Protein AF-E6QE14-F1 (afdb_monomer_lite)

Radius of gyration: 17.01 Å; chains: 1; bounding box: 42×33×49 Å

InterPro domains:
  IPR000836 Phosphoribosyltransferase domain [cd06223] (51-103)
  IPR029057 Phosphoribosyltransferase-like [G3DSA:3.40.50.2020] (5-123)
  IPR029057 Phosphoribosyltransferase-like [SSF53271] (52-102)

Secondary structure (DSSP, 8-state):
-HHHHHHHHHHHH-S---S-TT--SEEE-SPPPP-SSS----TT--HHHHHHEEE-HHHHGGGTTTT-EEEEEEEEESSSHHHHHHHHHHHHTT-SEEEEEEEEE-SS---EEEEEE-S-TTSPPPTTSEEEEEEPPPS---HHHHHHHHHT--

Foldseek 3Di:
DVVVVVVVVPVVVDPDPLDDPPQDQKDFQDDQDDPPDPPDDDPLDLQSVQQGMAGAVSCLPPLSQAQAEAEAEAAEAEAQSVVQNSQQLSVQSHHPHYHYHYVYYDDDHYWDKDKHQQDNRRDRGDSVRMDIDIDDDPDDDPPVVVVVVVVPPD

pLDDT: mean 87.39, std 10.21, range [48.16, 97.94]

Sequence (154 aa):
MFSDFVHRLRTTVSLVRYAKRGEPLFYRHSPSPKRSAGGGGDREDPTDQITTINLNPFYADKGRLVGKHVVIVDDCTTYGVSFGVASAFLKAAGAAKVTCIALGKFGNKVGYYEIAINSNPSAPVAATGFEASRVGFSGATNGTSQHQLLSLIP

Organism: NCBI:txid410659

Structure (mmCIF, N/CA/C/O backbone):
data_AF-E6QE14-F1
#
_entry.id   AF-E6QE14-F1
#
loop_
_atom_site.group_PDB
_atom_site.id
_atom_site.type_symbol
_atom_site.label_atom_id
_atom_site.label_alt_id
_atom_site.label_comp_id
_atom_site.label_asym_id
_atom_site.label_entity_id
_atom_site.label_seq_id
_atom_site.pdbx_PDB_ins_code
_atom_site.Cartn_x
_atom_site.Cartn_y
_atom_site.Cartn_z
_atom_site.occupancy
_atom_site.B_iso_or_equiv
_atom_site.auth_seq_id
_atom_site.auth_comp_id
_atom_site.auth_asym_id
_atom_site.auth_atom_id
_atom_site.pdbx_PDB_model_num
ATOM 1 N N . MET A 1 1 ? -9.658 18.268 -6.423 1.00 75.94 1 MET A N 1
ATOM 2 C CA . MET A 1 1 ? -8.394 17.489 -6.391 1.00 75.94 1 MET A CA 1
ATOM 3 C C . MET A 1 1 ? -8.729 15.996 -6.273 1.00 75.94 1 MET A C 1
ATOM 5 O O . MET A 1 1 ? -9.836 15.692 -5.842 1.00 75.94 1 MET A O 1
ATOM 9 N N . PHE A 1 2 ? -7.846 15.056 -6.643 1.00 83.12 2 PHE A N 1
ATOM 10 C CA . PHE A 1 2 ? -8.110 13.602 -6.527 1.00 83.12 2 PHE A CA 1
ATOM 11 C C . PHE A 1 2 ? -8.511 13.175 -5.099 1.00 83.12 2 PHE A C 1
ATOM 13 O O . PHE A 1 2 ? -9.435 12.389 -4.902 1.00 83.12 2 PHE A O 1
ATOM 20 N N . SER A 1 3 ? -7.906 13.797 -4.088 1.00 81.25 3 SER A N 1
ATOM 21 C CA . SER A 1 3 ? -8.266 13.630 -2.676 1.00 81.25 3 SER A CA 1
ATOM 22 C C . SER A 1 3 ? -9.732 13.965 -2.366 1.00 81.25 3 SER A C 1
ATOM 24 O O . SER A 1 3 ? -10.358 13.271 -1.565 1.00 81.25 3 SER A O 1
ATOM 26 N N . ASP A 1 4 ? -10.312 14.978 -3.016 1.00 85.81 4 ASP A N 1
ATOM 27 C CA . ASP A 1 4 ? -11.726 15.331 -2.844 1.00 85.81 4 ASP A CA 1
ATOM 28 C C . ASP A 1 4 ? -12.643 14.296 -3.493 1.00 85.81 4 ASP A C 1
ATOM 30 O O . ASP A 1 4 ? -13.695 13.983 -2.937 1.00 85.81 4 ASP A O 1
ATOM 34 N N . PHE A 1 5 ? -12.245 13.738 -4.643 1.00 88.12 5 PHE A N 1
ATOM 35 C CA . PHE A 1 5 ? -12.971 12.642 -5.285 1.00 88.12 5 PHE A CA 1
ATOM 36 C C . PHE A 1 5 ? -13.032 11.422 -4.362 1.00 88.12 5 PHE A C 1
ATOM 38 O O . PHE A 1 5 ? -14.124 10.939 -4.069 1.00 88.12 5 PHE A O 1
ATOM 45 N N . VAL A 1 6 ? -11.891 10.981 -3.822 1.00 88.12 6 VAL A N 1
ATOM 46 C CA . VAL A 1 6 ? -11.840 9.841 -2.890 1.00 88.12 6 VAL A CA 1
ATOM 47 C C . VAL A 1 6 ? -12.633 10.139 -1.612 1.00 88.12 6 VAL A C 1
ATOM 49 O O . VAL A 1 6 ? -13.346 9.274 -1.100 1.00 88.12 6 VAL A O 1
ATOM 52 N N . HIS A 1 7 ? -12.574 11.377 -1.110 1.00 84.69 7 HIS A N 1
ATOM 53 C CA . HIS A 1 7 ? -13.363 11.787 0.050 1.00 84.69 7 HIS A CA 1
ATOM 54 C C . HIS A 1 7 ? -14.869 11.717 -0.216 1.00 84.69 7 HIS A C 1
ATOM 56 O O . HIS A 1 7 ? -15.602 11.188 0.622 1.00 84.69 7 HIS A O 1
ATOM 62 N N . ARG A 1 8 ? -15.318 12.223 -1.373 1.00 88.06 8 ARG A N 1
ATOM 63 C CA . ARG A 1 8 ? -16.718 12.171 -1.810 1.00 88.06 8 ARG A CA 1
ATOM 64 C C . ARG A 1 8 ? -17.176 10.735 -1.999 1.00 88.06 8 ARG A C 1
ATOM 66 O O . ARG A 1 8 ? -18.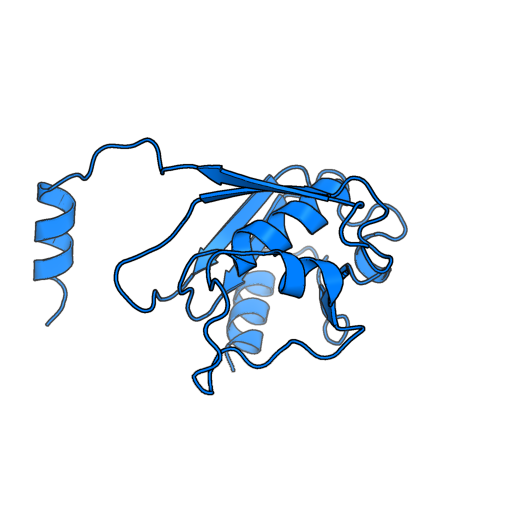179 10.364 -1.402 1.00 88.06 8 ARG A O 1
ATOM 73 N N . LEU A 1 9 ? -16.403 9.919 -2.721 1.00 88.06 9 LEU A N 1
ATOM 74 C CA . LEU A 1 9 ? -16.671 8.493 -2.903 1.00 88.06 9 LEU A CA 1
ATOM 75 C C . LEU A 1 9 ? -16.927 7.825 -1.550 1.00 88.06 9 LEU A C 1
ATOM 77 O O . LEU A 1 9 ? -17.992 7.253 -1.348 1.00 88.06 9 LEU A O 1
ATOM 81 N N . ARG A 1 10 ? -16.010 7.994 -0.587 1.00 88.12 10 ARG A N 1
ATOM 82 C CA . ARG A 1 10 ? -16.155 7.460 0.775 1.00 88.12 10 ARG A CA 1
ATOM 83 C C . ARG A 1 10 ? -17.453 7.918 1.445 1.00 88.12 10 ARG A C 1
ATOM 85 O O . ARG A 1 10 ? -18.136 7.086 2.026 1.00 88.12 10 ARG A O 1
ATOM 92 N N . THR A 1 11 ? -17.777 9.214 1.417 1.00 87.06 11 THR A N 1
ATOM 93 C CA . THR A 1 11 ? -18.992 9.737 2.079 1.00 87.06 11 THR A CA 1
ATOM 94 C C . THR A 1 11 ? -20.286 9.337 1.389 1.00 87.06 11 THR A C 1
ATOM 96 O O . THR A 1 11 ? -21.318 9.285 2.044 1.00 87.06 11 THR A O 1
ATOM 99 N N . THR A 1 12 ? -20.242 9.076 0.085 1.00 88.62 12 THR A N 1
ATOM 100 C CA . THR A 1 12 ? -21.408 8.647 -0.687 1.00 88.62 12 THR A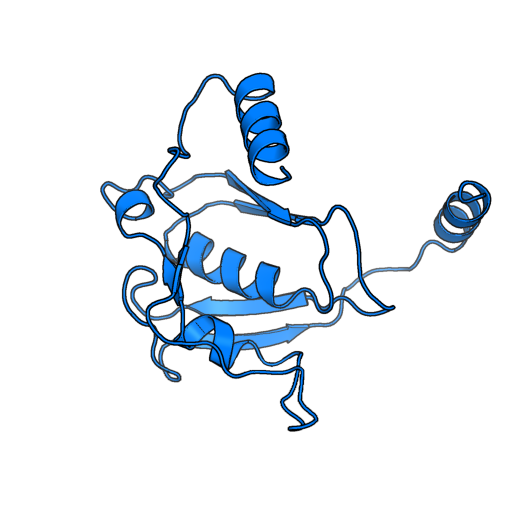 CA 1
ATOM 101 C C . THR A 1 12 ? -21.708 7.170 -0.456 1.00 88.62 12 THR A C 1
ATOM 103 O O . THR A 1 12 ? -22.870 6.804 -0.328 1.00 88.62 12 THR A O 1
ATOM 106 N N . VAL A 1 13 ? -20.677 6.321 -0.376 1.00 86.12 13 VAL A N 1
ATOM 107 C CA . VAL A 1 13 ? -20.845 4.857 -0.291 1.00 86.12 13 VAL A CA 1
ATOM 108 C C . VAL A 1 13 ? -20.790 4.304 1.135 1.00 86.12 13 VAL A C 1
ATOM 110 O O . VAL A 1 13 ? -21.020 3.115 1.336 1.00 86.12 13 VAL A O 1
ATOM 113 N N . SER A 1 14 ? -20.460 5.128 2.136 1.00 83.75 14 SER A N 1
ATOM 114 C CA . SER A 1 14 ? -20.361 4.698 3.532 1.00 83.75 14 SER A CA 1
ATOM 115 C C . SER A 1 14 ? -20.742 5.802 4.515 1.00 83.75 14 SER A C 1
ATOM 117 O O . SER A 1 14 ? -20.253 6.931 4.447 1.00 83.75 14 SER A O 1
ATOM 119 N N . LEU A 1 15 ? -21.552 5.429 5.506 1.00 81.56 15 LEU A N 1
ATOM 120 C CA . LEU A 1 15 ? -21.883 6.272 6.658 1.00 81.56 15 LEU A CA 1
ATOM 121 C C . LEU A 1 15 ? -20.808 6.211 7.758 1.00 81.56 15 LEU A C 1
ATOM 123 O O . LEU A 1 15 ? -20.761 7.074 8.636 1.00 81.56 15 LEU A O 1
ATOM 127 N N . VAL A 1 16 ? -19.917 5.214 7.710 1.00 82.44 16 VAL A N 1
ATOM 128 C CA . VAL A 1 16 ? -18.877 4.998 8.722 1.00 82.44 16 VAL A CA 1
ATOM 129 C C . VAL A 1 16 ? -17.588 5.716 8.334 1.00 82.44 16 VAL A C 1
ATOM 131 O O . VAL A 1 16 ? -17.102 5.623 7.205 1.00 82.44 16 VAL A O 1
ATOM 134 N N . ARG A 1 17 ? -16.993 6.420 9.300 1.00 82.81 17 ARG A N 1
ATOM 135 C CA . ARG A 1 17 ? -15.798 7.248 9.095 1.00 82.81 17 ARG A CA 1
ATOM 136 C C . ARG A 1 17 ? -14.559 6.591 9.696 1.00 82.81 17 ARG A C 1
ATOM 138 O O . ARG A 1 17 ? -14.197 6.876 10.831 1.00 82.81 17 ARG A O 1
ATOM 145 N N . TYR A 1 18 ? -13.895 5.744 8.912 1.00 83.69 18 TYR A N 1
ATOM 146 C CA . TYR A 1 18 ? -12.601 5.166 9.299 1.00 83.69 18 TYR A CA 1
ATOM 147 C C . TYR A 1 18 ? -11.413 6.062 8.927 1.00 83.69 18 TYR A C 1
ATOM 149 O O . TYR A 1 18 ? -10.497 6.226 9.723 1.00 83.69 18 TYR A O 1
ATOM 157 N N . ALA A 1 19 ? -11.450 6.693 7.749 1.00 83.38 19 ALA A N 1
ATOM 158 C CA . ALA A 1 19 ? -10.430 7.649 7.316 1.00 83.38 19 ALA A CA 1
ATOM 159 C C . ALA A 1 19 ? -10.722 9.062 7.843 1.00 83.38 19 ALA A C 1
ATOM 161 O O . ALA A 1 19 ? -11.861 9.540 7.738 1.00 83.38 19 ALA A O 1
ATOM 162 N N . LYS A 1 20 ? -9.695 9.758 8.341 1.00 84.12 20 LYS A N 1
ATOM 163 C CA . LYS A 1 20 ? -9.802 11.119 8.887 1.00 84.12 20 LYS A CA 1
ATOM 164 C C . LYS A 1 20 ? -9.007 12.110 8.034 1.00 84.12 20 LYS A C 1
ATOM 166 O O . LYS A 1 20 ? -7.878 11.851 7.634 1.00 84.12 20 LYS A O 1
ATOM 171 N N . ARG A 1 21 ? -9.611 13.267 7.736 1.00 82.75 21 ARG A N 1
ATOM 172 C CA . ARG A 1 21 ? -8.931 14.346 6.999 1.00 82.75 21 ARG A CA 1
ATOM 173 C C . ARG A 1 21 ? -7.776 14.878 7.853 1.00 82.75 21 ARG A C 1
ATOM 175 O O . ARG A 1 21 ? -7.975 15.107 9.041 1.00 82.75 21 ARG A O 1
ATOM 182 N N . GLY A 1 22 ? -6.606 15.064 7.247 1.00 86.06 22 GLY A N 1
ATOM 183 C CA . GLY A 1 22 ? -5.388 15.474 7.957 1.00 86.06 22 GLY A CA 1
ATOM 184 C C . GLY A 1 22 ? -4.605 14.322 8.600 1.00 86.06 22 GLY A C 1
ATOM 185 O O . GLY A 1 22 ? -3.469 14.542 8.991 1.00 86.06 22 GLY A O 1
ATOM 186 N N . GLU A 1 23 ? -5.157 13.104 8.640 1.00 90.88 23 GLU A N 1
ATOM 187 C CA . GLU A 1 23 ? -4.435 11.894 9.054 1.00 90.88 23 GLU A CA 1
ATOM 188 C C . GLU A 1 23 ? -4.080 11.082 7.799 1.00 90.88 23 GLU A C 1
ATOM 190 O O . GLU A 1 23 ? -4.905 10.278 7.337 1.00 90.88 23 GLU A O 1
ATOM 195 N N . PRO A 1 24 ? -2.906 11.300 7.178 1.00 91.56 24 PRO A N 1
ATOM 196 C CA . PRO A 1 24 ? -2.519 10.525 6.007 1.00 91.56 24 PRO A CA 1
ATOM 197 C C . PRO A 1 24 ? -2.383 9.052 6.391 1.00 91.56 24 PRO A C 1
ATOM 199 O O . PRO A 1 24 ? -2.012 8.735 7.519 1.00 91.56 24 PRO A O 1
ATOM 202 N N . LEU A 1 25 ? -2.690 8.149 5.459 1.00 92.12 25 LEU A N 1
ATOM 203 C CA . LEU A 1 25 ? -2.585 6.712 5.715 1.00 92.12 25 LEU A CA 1
ATOM 204 C C . LEU A 1 25 ? -1.129 6.295 5.962 1.00 92.12 25 LEU A C 1
ATOM 206 O O . LEU A 1 25 ? -0.864 5.505 6.858 1.00 92.12 25 LEU A O 1
ATOM 210 N N . PHE A 1 26 ? -0.190 6.882 5.224 1.00 95.12 26 PHE A N 1
ATOM 211 C CA . PHE A 1 26 ? 1.240 6.623 5.353 1.00 95.12 26 PHE A CA 1
ATOM 212 C C . PHE A 1 26 ? 1.994 7.910 5.665 1.00 95.12 26 PHE A C 1
ATOM 214 O O . PHE A 1 26 ? 1.677 8.970 5.117 1.00 95.12 26 PHE A O 1
ATOM 221 N N . TYR A 1 27 ? 3.021 7.797 6.500 1.00 94.12 27 TYR A N 1
ATOM 222 C CA . TYR A 1 27 ? 4.048 8.815 6.653 1.00 94.12 27 TYR A CA 1
ATOM 223 C C . TYR A 1 27 ? 5.288 8.408 5.885 1.00 94.12 27 TYR A C 1
ATOM 225 O O . TYR A 1 27 ? 5.647 7.236 5.845 1.00 94.12 27 TYR A O 1
ATOM 233 N N . ARG A 1 28 ? 5.957 9.398 5.300 1.00 95.00 28 ARG A N 1
ATOM 234 C CA . ARG A 1 28 ? 7.300 9.235 4.759 1.00 95.00 28 ARG A CA 1
ATOM 235 C C . ARG A 1 28 ? 8.287 9.792 5.779 1.00 95.00 28 ARG A C 1
ATOM 237 O O . ARG A 1 28 ? 8.300 10.999 6.003 1.00 95.00 28 ARG A O 1
ATOM 244 N N . HIS A 1 29 ? 9.067 8.917 6.402 1.00 93.88 29 HIS A N 1
ATOM 245 C CA . HIS A 1 29 ? 10.005 9.279 7.468 1.00 93.88 29 HIS A CA 1
ATOM 246 C C . HIS A 1 29 ? 11.423 9.555 6.949 1.00 93.88 29 H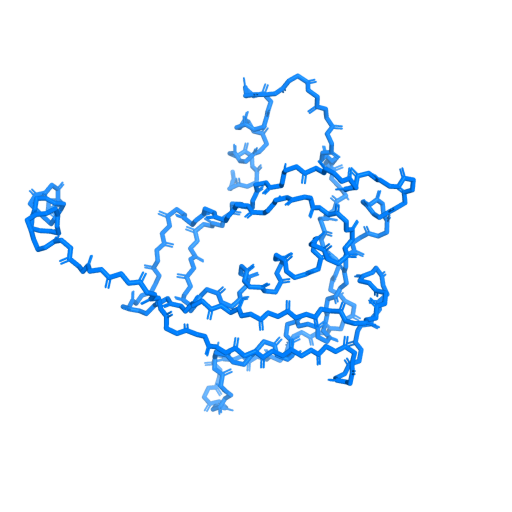IS A C 1
ATOM 248 O O . HIS A 1 29 ? 12.235 10.141 7.660 1.00 93.88 29 HIS A O 1
ATOM 254 N N . SER A 1 30 ? 11.729 9.173 5.708 1.00 92.94 30 SER A N 1
ATOM 255 C CA . SER A 1 30 ? 12.972 9.533 5.023 1.00 92.94 30 SER A CA 1
ATOM 256 C C . SER A 1 30 ? 12.709 9.909 3.558 1.00 92.94 30 SER A C 1
ATOM 258 O O . SER A 1 30 ? 11.723 9.467 2.963 1.00 92.94 30 SER A O 1
ATOM 260 N N . PRO A 1 31 ? 13.540 10.770 2.944 1.00 89.81 31 PRO A N 1
ATOM 261 C CA . PRO A 1 31 ? 13.376 11.130 1.540 1.00 89.81 31 PRO A CA 1
ATOM 262 C C . PRO A 1 31 ? 13.456 9.904 0.625 1.00 89.81 31 PRO A C 1
ATOM 264 O O . PRO A 1 31 ? 14.343 9.068 0.766 1.00 89.81 31 PRO A O 1
ATOM 267 N N . SER A 1 32 ? 12.560 9.832 -0.361 1.00 82.75 32 SER A N 1
ATOM 268 C CA . SER A 1 32 ? 12.652 8.806 -1.402 1.00 82.75 32 SER A CA 1
ATOM 269 C C . SER A 1 32 ? 13.805 9.136 -2.353 1.00 82.75 32 SER A C 1
ATOM 271 O O . SER A 1 32 ? 13.902 10.289 -2.794 1.00 82.75 32 SER A O 1
ATOM 273 N N . PRO A 1 33 ? 14.607 8.143 -2.768 1.00 79.62 33 PRO A N 1
ATOM 274 C CA . PRO A 1 33 ? 15.561 8.310 -3.855 1.00 79.62 33 PRO A CA 1
ATOM 275 C C . PRO A 1 33 ? 14.855 8.791 -5.130 1.00 79.62 33 PRO A C 1
ATOM 277 O O . PRO A 1 33 ? 13.746 8.347 -5.454 1.00 79.62 33 PRO A O 1
ATOM 280 N N . LYS A 1 34 ? 15.478 9.715 -5.873 1.00 73.75 34 LYS A N 1
ATOM 281 C CA . LYS A 1 34 ? 14.953 10.161 -7.173 1.00 73.75 34 LYS A CA 1
ATOM 282 C C . LYS A 1 34 ? 15.171 9.066 -8.220 1.00 73.75 34 LYS A C 1
ATOM 284 O O . LYS A 1 34 ? 16.305 8.707 -8.505 1.00 73.75 34 LYS A O 1
ATOM 289 N N . ARG A 1 35 ? 14.092 8.612 -8.870 1.00 67.50 35 ARG A N 1
ATOM 290 C CA . ARG A 1 35 ? 14.128 7.604 -9.957 1.00 67.50 35 ARG A CA 1
ATOM 291 C C . ARG A 1 35 ? 13.994 8.194 -11.378 1.00 67.50 35 ARG A C 1
ATOM 293 O O . ARG A 1 35 ? 13.881 7.449 -12.356 1.00 67.50 35 ARG A O 1
ATOM 300 N N . SER A 1 36 ? 13.970 9.527 -11.505 1.00 62.78 36 SER A N 1
ATOM 301 C CA . SER A 1 36 ? 13.741 10.253 -12.769 1.00 62.78 36 SER A CA 1
ATOM 302 C C . SER A 1 36 ? 15.014 10.729 -13.486 1.00 62.78 36 SER A C 1
ATOM 304 O O . SER A 1 36 ? 14.972 10.936 -14.692 1.00 62.78 36 SER A O 1
ATOM 306 N N . ALA A 1 37 ? 16.146 10.871 -12.790 1.00 54.50 37 ALA A N 1
ATOM 307 C CA . ALA A 1 37 ? 17.363 11.497 -13.326 1.00 54.50 37 ALA A CA 1
ATOM 308 C C . ALA A 1 37 ? 18.414 10.486 -13.839 1.00 54.50 37 ALA A C 1
ATOM 310 O O . ALA A 1 37 ? 19.576 10.554 -13.458 1.00 54.50 37 ALA A O 1
ATOM 311 N N . GLY A 1 38 ? 18.013 9.513 -14.664 1.00 48.16 38 GLY A N 1
ATOM 312 C CA . GLY A 1 38 ? 18.949 8.619 -15.376 1.00 48.16 38 GLY A CA 1
ATOM 313 C C . GLY A 1 38 ? 19.717 7.582 -14.535 1.00 48.16 38 GLY A C 1
ATOM 314 O O . GLY A 1 38 ? 20.334 6.694 -15.108 1.00 48.16 38 GLY A O 1
ATOM 315 N N . GLY A 1 39 ? 19.637 7.622 -13.202 1.00 51.38 39 GLY A N 1
ATOM 316 C CA . GLY A 1 39 ? 20.404 6.766 -12.281 1.00 51.38 39 GLY A CA 1
ATOM 317 C C . GLY A 1 39 ? 19.977 5.295 -12.143 1.00 51.38 39 GLY A C 1
ATOM 318 O O . GLY A 1 39 ? 20.257 4.706 -11.109 1.00 51.38 39 GLY A O 1
ATOM 319 N N . GLY A 1 40 ? 19.289 4.705 -13.128 1.00 53.47 40 GLY A N 1
ATOM 320 C CA . GLY A 1 40 ? 19.245 3.241 -13.302 1.00 53.47 40 GLY A CA 1
ATOM 321 C C . GLY A 1 40 ? 18.801 2.370 -12.114 1.00 53.47 40 GLY A C 1
ATOM 322 O O . GLY A 1 40 ? 19.298 1.260 -11.984 1.00 53.47 40 GLY A O 1
ATOM 323 N N . GLY A 1 41 ? 17.895 2.832 -11.248 1.00 66.88 41 GLY A N 1
ATOM 324 C CA . GLY A 1 41 ? 17.310 1.978 -10.205 1.00 66.88 41 GLY A CA 1
ATOM 325 C C . GLY A 1 41 ? 16.194 1.086 -10.755 1.00 66.88 41 GLY A C 1
ATOM 326 O O . GLY A 1 41 ? 15.409 1.536 -11.599 1.00 66.88 41 GLY A O 1
ATOM 327 N N . ASP A 1 42 ? 16.088 -0.150 -10.261 1.00 82.38 42 ASP A N 1
ATOM 328 C CA . ASP A 1 42 ? 14.987 -1.044 -10.619 1.00 82.38 42 ASP A CA 1
ATOM 329 C C . ASP A 1 42 ? 13.650 -0.436 -10.159 1.00 82.38 42 ASP A C 1
ATOM 331 O O . ASP A 1 42 ? 13.382 -0.227 -8.974 1.00 82.38 42 ASP A O 1
ATOM 335 N N . ARG A 1 43 ? 12.793 -0.097 -11.128 1.00 81.56 43 ARG A N 1
ATOM 336 C CA . ARG A 1 43 ? 11.482 0.508 -10.860 1.00 81.56 43 ARG A CA 1
ATOM 337 C C . ARG A 1 43 ? 10.475 -0.490 -10.310 1.00 81.56 43 ARG A C 1
ATOM 339 O O . ARG A 1 43 ? 9.424 -0.054 -9.842 1.00 81.56 43 ARG A O 1
ATOM 346 N N . GLU A 1 44 ? 10.794 -1.774 -10.368 1.00 87.06 44 GLU A N 1
ATOM 347 C CA . GLU A 1 44 ? 9.998 -2.866 -9.835 1.00 87.06 44 GLU A CA 1
ATOM 348 C C . GLU A 1 44 ? 10.427 -3.249 -8.410 1.00 87.06 44 GLU A C 1
ATOM 350 O O . GLU A 1 44 ? 9.641 -3.882 -7.713 1.00 87.06 44 GLU A O 1
ATOM 355 N N . ASP A 1 45 ? 11.598 -2.800 -7.943 1.00 90.56 45 ASP A N 1
ATOM 356 C CA . ASP A 1 45 ? 12.069 -3.035 -6.576 1.00 90.56 45 ASP A CA 1
ATOM 357 C C . ASP A 1 45 ? 11.293 -2.164 -5.558 1.00 90.56 45 ASP A C 1
ATOM 359 O O . ASP A 1 45 ? 11.356 -0.919 -5.629 1.00 90.56 45 ASP A O 1
ATOM 363 N N . PRO A 1 46 ? 10.557 -2.786 -4.606 1.00 93.69 46 PRO A N 1
ATOM 364 C CA . PRO A 1 46 ? 9.790 -2.081 -3.585 1.00 93.69 46 PRO A CA 1
ATOM 365 C C . PRO A 1 46 ? 10.640 -1.551 -2.421 1.00 93.69 46 PRO A C 1
ATOM 367 O O . PRO A 1 46 ? 10.111 -0.779 -1.618 1.00 93.69 46 PRO A O 1
ATOM 370 N N . THR A 1 47 ? 11.918 -1.928 -2.313 1.00 94.06 47 THR A N 1
ATOM 371 C CA . THR A 1 47 ? 12.766 -1.696 -1.130 1.00 94.06 47 THR A CA 1
ATOM 372 C C . THR A 1 47 ? 12.772 -0.241 -0.678 1.00 94.06 47 THR A C 1
ATOM 374 O O . THR A 1 47 ? 12.467 0.043 0.480 1.00 94.06 47 THR A O 1
ATOM 377 N N . ASP A 1 48 ? 13.025 0.704 -1.585 1.00 92.81 48 ASP A N 1
ATOM 378 C CA . ASP A 1 48 ? 13.040 2.130 -1.233 1.00 92.81 48 ASP A CA 1
ATOM 379 C C . ASP A 1 48 ? 11.679 2.619 -0.735 1.00 92.81 48 ASP A C 1
ATOM 381 O O . ASP A 1 48 ? 11.603 3.474 0.141 1.00 92.81 48 ASP A O 1
ATOM 385 N N . GLN A 1 49 ? 10.579 2.111 -1.297 1.00 93.88 49 GLN A N 1
ATOM 386 C CA . GLN A 1 49 ? 9.248 2.527 -0.861 1.00 93.88 49 GLN A CA 1
ATOM 387 C C . GLN A 1 49 ? 8.953 1.997 0.538 1.00 93.88 49 GLN A C 1
ATOM 389 O O . GLN A 1 49 ? 8.444 2.753 1.356 1.00 93.88 49 GLN A O 1
ATOM 394 N N . ILE A 1 50 ? 9.304 0.741 0.824 1.00 96.44 50 ILE A N 1
ATOM 395 C CA . ILE A 1 50 ? 9.082 0.120 2.136 1.00 96.44 50 ILE A CA 1
ATOM 396 C C . ILE A 1 50 ? 9.945 0.784 3.210 1.00 96.44 50 ILE A C 1
ATOM 398 O O . ILE A 1 50 ? 9.449 1.111 4.280 1.00 96.44 50 ILE A O 1
ATOM 402 N N . THR A 1 51 ? 11.222 1.023 2.918 1.00 96.31 51 THR A N 1
ATOM 403 C CA . THR A 1 51 ? 12.199 1.543 3.893 1.00 96.31 51 THR A CA 1
ATOM 404 C C . THR A 1 51 ? 12.114 3.051 4.129 1.00 96.31 51 THR A C 1
ATOM 406 O O . THR A 1 51 ? 12.830 3.577 4.982 1.00 96.31 51 THR A O 1
ATOM 409 N N . THR A 1 52 ? 11.263 3.765 3.387 1.00 96.31 52 THR A N 1
ATOM 410 C CA . THR A 1 52 ? 11.080 5.220 3.537 1.00 96.31 52 THR A CA 1
ATOM 411 C C . THR A 1 52 ? 9.719 5.616 4.092 1.00 96.31 52 THR A C 1
ATOM 413 O O . THR A 1 52 ? 9.520 6.790 4.433 1.00 96.31 52 THR A O 1
ATOM 416 N N . ILE A 1 53 ? 8.776 4.675 4.188 1.00 97.12 53 ILE A N 1
ATOM 417 C CA . ILE A 1 53 ? 7.431 4.930 4.697 1.00 97.12 53 ILE A CA 1
ATOM 418 C C . ILE A 1 53 ? 7.097 4.034 5.885 1.00 97.12 53 ILE A C 1
ATOM 420 O O . ILE A 1 53 ? 7.599 2.926 6.028 1.00 97.12 53 ILE A O 1
ATOM 424 N N . ASN A 1 54 ? 6.160 4.497 6.698 1.00 96.69 54 ASN A N 1
ATOM 425 C CA . ASN A 1 54 ? 5.484 3.679 7.690 1.00 96.69 54 ASN A CA 1
ATOM 426 C C . ASN A 1 54 ? 3.986 3.990 7.681 1.00 96.69 54 ASN A C 1
ATOM 428 O O . ASN A 1 54 ? 3.554 5.082 7.294 1.00 96.69 54 ASN A O 1
ATOM 432 N N . LEU A 1 55 ? 3.177 3.027 8.114 1.00 96.62 55 LEU A N 1
ATOM 433 C CA . LEU A 1 55 ? 1.760 3.249 8.372 1.00 96.62 55 LEU A CA 1
ATOM 434 C C . LEU A 1 55 ? 1.619 4.298 9.480 1.00 96.62 55 LEU A C 1
ATOM 436 O O . LEU A 1 55 ? 2.336 4.260 10.482 1.00 96.62 55 LEU A O 1
ATOM 440 N N . ASN A 1 56 ? 0.696 5.240 9.310 1.00 95.75 56 ASN A N 1
ATOM 441 C CA . ASN A 1 56 ? 0.399 6.204 10.358 1.00 95.75 56 ASN A CA 1
ATOM 442 C C . ASN A 1 56 ? -0.143 5.459 11.598 1.00 95.75 56 ASN A C 1
ATOM 444 O O . ASN A 1 56 ? -1.179 4.788 11.477 1.00 95.75 56 ASN A O 1
ATOM 448 N N . PRO A 1 57 ? 0.497 5.600 12.781 1.00 93.69 57 PRO A N 1
ATOM 449 C CA . PRO A 1 57 ? 0.063 4.940 14.011 1.00 93.69 57 PRO A CA 1
ATOM 450 C C . PRO A 1 57 ? -1.408 5.179 14.345 1.00 93.69 57 PRO A C 1
ATOM 452 O O . PRO A 1 57 ? -2.063 4.275 14.845 1.00 93.69 57 PRO A O 1
ATOM 455 N N . PHE A 1 58 ? -1.989 6.318 13.946 1.00 93.38 58 PHE A N 1
ATOM 456 C CA . PHE A 1 58 ? -3.424 6.584 14.072 1.00 93.38 58 PHE A CA 1
ATOM 457 C C . PHE A 1 58 ? -4.302 5.434 13.548 1.00 93.38 58 PHE A C 1
ATOM 459 O O . PHE A 1 58 ? -5.379 5.201 14.095 1.00 93.38 58 PHE A O 1
ATOM 466 N N . TYR A 1 59 ? -3.897 4.735 12.485 1.00 92.81 59 TYR A N 1
ATOM 467 C CA . TYR A 1 59 ? -4.672 3.639 11.895 1.00 92.81 59 TYR A CA 1
ATOM 468 C C . TYR A 1 59 ? -4.324 2.259 12.467 1.00 92.81 59 TYR A C 1
ATOM 470 O O . TYR A 1 59 ? -5.147 1.348 12.378 1.00 92.81 59 TYR A O 1
ATOM 478 N N . ALA A 1 60 ? -3.156 2.097 13.083 1.00 85.62 60 ALA A N 1
ATOM 479 C CA . ALA A 1 60 ? -2.798 0.869 13.792 1.00 85.62 60 ALA A CA 1
ATOM 480 C C . ALA A 1 60 ? -3.319 0.861 15.236 1.00 85.62 60 ALA A C 1
ATOM 482 O O . ALA A 1 60 ? -3.765 -0.171 15.744 1.00 85.62 60 ALA A O 1
ATOM 483 N N . ASP A 1 61 ? -3.340 2.030 15.872 1.00 84.75 61 ASP A N 1
ATOM 484 C CA . ASP A 1 61 ? -3.807 2.225 17.232 1.00 84.75 61 ASP A CA 1
ATOM 485 C C . ASP A 1 61 ? -5.238 1.727 17.399 1.00 84.75 61 ASP A C 1
ATOM 487 O O . ASP A 1 61 ? -6.132 1.980 16.582 1.00 84.75 61 ASP A O 1
ATOM 491 N N . LYS A 1 62 ? -5.469 1.039 18.519 1.00 85.19 62 LYS A N 1
ATOM 492 C CA . LYS A 1 62 ? -6.788 0.516 18.900 1.00 85.19 62 LYS A CA 1
ATOM 493 C C . LYS A 1 62 ? -7.392 -0.423 17.843 1.00 85.19 62 LYS A C 1
ATOM 495 O O . LYS A 1 62 ? -8.612 -0.539 17.763 1.00 85.19 62 LYS A O 1
ATOM 500 N N . GLY A 1 63 ? -6.557 -1.060 17.018 1.00 85.31 63 GLY A N 1
ATOM 501 C CA . GLY A 1 63 ? -6.984 -2.064 16.045 1.00 85.31 63 GLY A CA 1
ATOM 502 C C . GLY A 1 63 ? -7.909 -1.523 14.953 1.00 85.31 63 GLY A C 1
ATOM 503 O O . GLY A 1 63 ? -8.768 -2.248 14.458 1.00 85.31 63 GLY A O 1
ATOM 504 N N . ARG A 1 64 ? -7.776 -0.249 14.563 1.00 90.81 64 ARG A N 1
ATOM 505 C CA . ARG A 1 64 ? -8.697 0.399 13.607 1.00 90.81 64 ARG A CA 1
ATOM 506 C C . ARG A 1 64 ? -8.708 -0.235 12.216 1.00 90.81 64 ARG A C 1
ATOM 508 O O . ARG A 1 64 ? -9.722 -0.121 11.527 1.00 90.81 64 ARG A O 1
ATOM 515 N N . LEU A 1 65 ? -7.627 -0.905 11.824 1.00 93.38 65 LEU A N 1
ATOM 516 C CA . LEU A 1 65 ? -7.533 -1.671 10.578 1.00 93.38 65 LEU A CA 1
ATOM 517 C C . LEU A 1 65 ? -7.863 -3.159 10.737 1.00 93.38 65 LEU A C 1
ATOM 519 O O . LEU A 1 65 ? -8.130 -3.817 9.732 1.00 93.38 65 LEU A O 1
ATOM 523 N N . VAL A 1 66 ? -7.905 -3.682 11.965 1.00 95.56 66 VAL A N 1
ATOM 524 C CA . VAL A 1 66 ? -8.102 -5.114 12.217 1.00 95.56 66 VAL A CA 1
ATOM 525 C C . VAL A 1 66 ? -9.457 -5.564 11.673 1.00 95.56 66 VAL A C 1
ATOM 527 O O . VAL A 1 66 ? -10.504 -4.985 11.979 1.00 95.56 66 VAL A O 1
ATOM 530 N N . GLY A 1 67 ? -9.430 -6.583 10.813 1.00 95.69 67 GLY A N 1
ATOM 531 C CA . GLY A 1 67 ? -10.620 -7.149 10.181 1.00 95.69 67 GLY A CA 1
ATOM 532 C C . GLY A 1 67 ? -11.264 -6.250 9.119 1.00 95.69 67 GLY A C 1
ATOM 533 O O . GLY A 1 67 ? -12.351 -6.560 8.637 1.00 95.69 67 GLY A O 1
ATOM 534 N N . LYS A 1 68 ? -10.648 -5.119 8.748 1.00 93.25 68 LYS A N 1
ATOM 535 C CA . LYS A 1 68 ? -11.239 -4.177 7.786 1.00 93.25 68 LYS A CA 1
ATOM 536 C C . LYS A 1 68 ? -10.945 -4.555 6.343 1.00 93.25 68 LYS A C 1
ATOM 538 O O . LYS A 1 68 ? -9.889 -5.089 6.015 1.00 93.25 68 LYS A O 1
ATOM 543 N N . HIS A 1 69 ? -11.890 -4.215 5.472 1.00 94.31 69 HIS A N 1
ATOM 544 C CA . HIS A 1 69 ? -11.679 -4.194 4.031 1.00 94.31 69 HIS A CA 1
ATOM 545 C C . HIS A 1 69 ? -11.272 -2.777 3.633 1.00 94.31 69 HIS A C 1
ATOM 547 O O . HIS A 1 69 ? -12.036 -1.831 3.824 1.00 94.31 69 HIS A O 1
ATOM 553 N N . VAL A 1 70 ? -10.062 -2.626 3.106 1.00 93.50 70 VAL A N 1
ATOM 554 C CA . VAL A 1 70 ? -9.489 -1.334 2.731 1.00 93.50 70 VAL A CA 1
ATOM 555 C C . VAL A 1 70 ? -9.503 -1.197 1.216 1.00 93.50 70 VAL A C 1
ATOM 557 O O . VAL A 1 70 ? -9.043 -2.086 0.503 1.00 93.50 70 VAL A O 1
ATOM 560 N N . VAL A 1 71 ? -10.021 -0.074 0.723 1.00 93.50 71 VAL A N 1
ATOM 561 C CA . VAL A 1 71 ? -9.959 0.289 -0.696 1.00 93.50 71 VAL A CA 1
ATOM 562 C C . VAL A 1 71 ? -8.930 1.401 -0.860 1.00 93.50 71 VAL A C 1
ATOM 564 O O . VAL A 1 71 ? -9.075 2.468 -0.266 1.00 93.50 71 VAL A O 1
ATOM 567 N N . ILE A 1 72 ? -7.892 1.145 -1.651 1.00 92.75 72 ILE A N 1
ATOM 568 C CA . ILE A 1 72 ? -6.876 2.128 -2.031 1.00 92.75 72 ILE A CA 1
ATOM 569 C C . ILE A 1 72 ? -7.197 2.596 -3.440 1.00 92.75 72 ILE A C 1
ATOM 571 O O . ILE A 1 72 ? -7.368 1.770 -4.333 1.00 92.75 72 ILE A O 1
ATOM 575 N N . VAL A 1 73 ? -7.255 3.909 -3.636 1.00 92.31 73 VAL A N 1
ATOM 576 C CA . VAL A 1 73 ? -7.462 4.503 -4.956 1.00 92.31 73 VAL A CA 1
ATOM 577 C C . VAL A 1 73 ? -6.217 5.299 -5.322 1.00 92.31 73 VAL A C 1
ATOM 579 O O . VAL A 1 73 ? -5.743 6.085 -4.504 1.00 92.31 73 VAL A O 1
ATOM 582 N N . ASP A 1 74 ? -5.724 5.107 -6.540 1.00 90.44 74 ASP A N 1
ATOM 583 C CA . ASP A 1 74 ? -4.610 5.853 -7.130 1.00 90.44 74 ASP A CA 1
ATOM 584 C C . ASP A 1 74 ? -5.054 6.501 -8.446 1.00 90.44 74 ASP A C 1
ATOM 586 O O . ASP A 1 74 ? -5.933 5.973 -9.140 1.00 90.44 74 ASP A O 1
ATOM 590 N N . ASP A 1 75 ? -4.484 7.652 -8.790 1.00 88.44 75 ASP A N 1
ATOM 591 C CA . ASP A 1 75 ? -4.834 8.354 -10.027 1.00 88.44 75 ASP A CA 1
ATOM 592 C C . ASP A 1 75 ? -4.231 7.643 -11.244 1.00 88.44 75 ASP A C 1
ATOM 594 O O . ASP A 1 75 ? -4.916 7.404 -12.240 1.00 88.44 75 ASP A O 1
ATOM 598 N N . CYS A 1 76 ? -2.981 7.208 -11.132 1.00 87.44 76 CYS A N 1
ATOM 599 C CA . CYS A 1 76 ? -2.299 6.422 -12.133 1.00 87.44 76 CYS A CA 1
ATOM 600 C C . CYS A 1 76 ? -1.266 5.487 -11.502 1.00 87.44 76 CYS A C 1
ATOM 602 O O . CYS A 1 76 ? -0.423 5.886 -10.706 1.00 87.44 76 CYS A O 1
ATOM 604 N N . THR A 1 77 ? -1.277 4.223 -11.921 1.00 87.62 77 THR A N 1
ATOM 605 C CA . THR A 1 77 ? -0.210 3.286 -11.562 1.00 87.62 77 THR A CA 1
ATOM 606 C C . THR A 1 77 ? 0.746 3.091 -12.732 1.00 87.62 77 THR A C 1
ATOM 608 O O . THR A 1 77 ? 0.338 3.119 -13.889 1.00 87.62 77 THR A O 1
ATOM 611 N N . THR A 1 78 ? 2.033 2.891 -12.454 1.00 86.06 78 THR A N 1
ATOM 612 C CA . THR A 1 78 ? 2.992 2.471 -13.489 1.00 86.06 78 THR A CA 1
ATOM 613 C C . THR A 1 78 ? 3.228 0.973 -13.386 1.00 86.06 78 THR A C 1
ATOM 615 O O . THR A 1 78 ? 2.612 0.207 -14.105 1.00 86.06 78 THR A O 1
ATOM 618 N N . TYR A 1 79 ? 4.066 0.531 -12.448 1.00 88.56 79 TYR A N 1
ATOM 619 C CA . TYR A 1 79 ? 4.405 -0.885 -12.306 1.00 88.56 79 TYR A CA 1
ATOM 620 C C . TYR A 1 79 ? 3.517 -1.620 -11.299 1.00 88.56 79 TYR A C 1
ATOM 622 O O . TYR A 1 79 ? 3.597 -2.834 -11.225 1.00 88.56 79 TYR A O 1
ATOM 630 N N . GLY A 1 80 ? 2.662 -0.931 -10.536 1.00 90.38 80 GLY A N 1
ATOM 631 C CA . GLY A 1 80 ? 1.866 -1.543 -9.462 1.00 90.38 80 GLY A CA 1
ATOM 632 C C . GLY A 1 80 ? 2.599 -1.702 -8.122 1.00 90.38 80 GLY A C 1
ATOM 633 O O . GLY A 1 80 ? 1.975 -2.110 -7.147 1.00 90.38 80 GLY A O 1
ATOM 634 N N . VAL A 1 81 ? 3.885 -1.332 -8.033 1.00 93.31 81 VAL A N 1
ATOM 635 C CA . VAL A 1 81 ? 4.695 -1.451 -6.800 1.00 93.31 81 VAL A CA 1
ATOM 636 C C . VAL A 1 81 ? 4.037 -0.748 -5.613 1.00 93.31 81 VAL A C 1
ATOM 638 O O . VAL A 1 81 ? 3.940 -1.330 -4.537 1.00 93.31 81 VAL A O 1
ATOM 641 N N . SER A 1 82 ? 3.529 0.474 -5.810 1.00 93.19 82 SER A N 1
ATOM 642 C CA . SER A 1 82 ? 2.868 1.257 -4.755 1.00 93.19 82 SER A CA 1
ATOM 643 C C . SER A 1 82 ? 1.668 0.524 -4.150 1.00 93.19 82 SER A C 1
ATOM 645 O O . SER A 1 82 ? 1.468 0.562 -2.937 1.00 93.19 82 SER A O 1
ATOM 647 N N . PHE A 1 83 ? 0.901 -0.201 -4.969 1.00 95.00 83 PHE A N 1
ATOM 648 C CA . PHE A 1 83 ? -0.197 -1.042 -4.494 1.00 95.00 83 PHE A CA 1
ATOM 649 C C . PHE A 1 83 ? 0.282 -2.265 -3.730 1.00 95.00 83 PHE A C 1
ATOM 651 O O . PHE A 1 83 ? -0.307 -2.580 -2.695 1.00 95.00 83 PHE A O 1
ATOM 658 N N . GLY A 1 84 ? 1.341 -2.924 -4.203 1.00 95.50 84 GLY A N 1
ATOM 659 C CA . GLY A 1 84 ? 1.975 -4.024 -3.480 1.00 95.50 84 GLY A CA 1
ATOM 660 C C . GLY A 1 84 ? 2.406 -3.590 -2.083 1.00 95.50 84 GLY A C 1
ATOM 661 O O . GLY A 1 84 ? 1.979 -4.171 -1.086 1.00 95.50 84 GLY A O 1
ATOM 662 N N . VAL A 1 85 ? 3.176 -2.503 -2.013 1.00 96.81 85 VAL A N 1
ATOM 663 C CA . VAL A 1 85 ? 3.698 -1.939 -0.763 1.00 96.81 85 VAL A CA 1
ATOM 664 C C . VAL A 1 85 ? 2.558 -1.540 0.169 1.00 96.81 85 VAL A C 1
ATOM 666 O O . VAL A 1 85 ? 2.496 -2.011 1.303 1.00 96.81 85 VAL A O 1
ATOM 669 N N . ALA A 1 86 ? 1.607 -0.731 -0.301 1.00 96.94 86 ALA A N 1
ATOM 670 C CA . ALA A 1 86 ? 0.508 -0.275 0.543 1.00 96.94 86 ALA A CA 1
ATOM 671 C C . ALA A 1 86 ? -0.357 -1.442 1.050 1.00 96.94 86 ALA A C 1
ATOM 673 O O . ALA A 1 86 ? -0.752 -1.459 2.217 1.00 96.94 86 ALA A O 1
ATOM 674 N N . SER A 1 87 ? -0.610 -2.448 0.207 1.00 96.94 87 SER A N 1
ATOM 675 C CA . SER A 1 87 ? -1.341 -3.655 0.606 1.00 96.94 87 SER A CA 1
ATOM 676 C C . SER A 1 87 ? -0.607 -4.445 1.683 1.00 96.94 87 SER A C 1
ATOM 678 O O . SER A 1 87 ? -1.250 -4.915 2.619 1.00 96.94 87 SER A O 1
ATOM 680 N N . ALA A 1 88 ? 0.716 -4.570 1.579 1.00 97.44 88 ALA A N 1
ATOM 681 C CA . ALA A 1 88 ? 1.533 -5.302 2.539 1.00 97.44 88 ALA A CA 1
ATOM 682 C C . ALA A 1 88 ? 1.497 -4.661 3.930 1.00 97.44 88 ALA A C 1
ATOM 684 O O . ALA A 1 88 ? 1.197 -5.345 4.906 1.00 97.44 88 ALA A O 1
ATOM 685 N N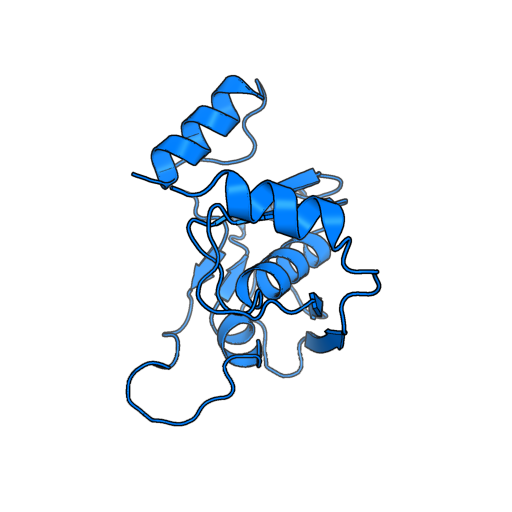 . PHE A 1 89 ? 1.690 -3.341 4.018 1.00 97.94 89 PHE A N 1
ATOM 686 C CA . PHE A 1 89 ? 1.591 -2.612 5.287 1.00 97.94 89 PHE A CA 1
ATOM 687 C C . PHE A 1 89 ? 0.206 -2.744 5.931 1.00 97.94 89 PHE A C 1
ATOM 689 O O . PHE A 1 89 ? 0.096 -2.976 7.133 1.00 97.94 89 PHE A O 1
ATOM 696 N N . LEU A 1 90 ? -0.865 -2.613 5.144 1.00 97.12 90 LEU A N 1
ATOM 697 C CA . LEU A 1 90 ? -2.231 -2.701 5.665 1.00 97.12 90 LEU A CA 1
ATOM 698 C C . LEU A 1 90 ? -2.587 -4.115 6.124 1.00 97.12 90 LEU A C 1
ATOM 700 O O . LEU A 1 90 ? -3.219 -4.270 7.168 1.00 97.12 90 LEU A O 1
ATOM 704 N N . LYS A 1 91 ? -2.176 -5.142 5.370 1.00 97.19 91 LYS A N 1
ATOM 705 C CA . LYS A 1 91 ? -2.350 -6.543 5.770 1.00 97.19 91 LYS A CA 1
ATOM 706 C C . LYS A 1 91 ? -1.561 -6.856 7.039 1.00 97.19 91 LYS A C 1
ATOM 708 O O . LYS A 1 91 ? -2.127 -7.441 7.956 1.00 97.19 91 LYS A O 1
ATOM 713 N N . ALA A 1 92 ? -0.311 -6.401 7.136 1.00 96.81 92 ALA A N 1
ATOM 714 C CA . ALA A 1 92 ? 0.501 -6.548 8.345 1.00 96.81 92 ALA A CA 1
ATOM 715 C C . ALA A 1 92 ? -0.112 -5.829 9.560 1.00 96.81 92 ALA A C 1
ATOM 717 O O . ALA A 1 92 ? 0.016 -6.294 10.687 1.00 96.81 92 ALA A O 1
ATOM 718 N N . ALA A 1 93 ? -0.849 -4.737 9.339 1.00 96.12 93 ALA A N 1
ATOM 719 C CA . ALA A 1 93 ? -1.623 -4.047 10.374 1.00 96.12 93 ALA A CA 1
ATOM 720 C C . ALA A 1 93 ? -2.994 -4.692 10.683 1.00 96.12 93 ALA A C 1
ATOM 722 O O . ALA A 1 93 ? -3.782 -4.136 11.451 1.00 96.12 93 ALA A O 1
ATOM 723 N N . GLY A 1 94 ? -3.300 -5.851 10.091 1.00 96.19 94 GLY A N 1
ATOM 724 C CA . GLY A 1 94 ? -4.491 -6.647 10.387 1.00 96.19 94 GLY A CA 1
ATOM 725 C C . GLY A 1 94 ? -5.689 -6.424 9.460 1.00 96.19 94 GLY A C 1
ATOM 726 O O . GLY A 1 94 ? -6.776 -6.924 9.759 1.00 96.19 94 GLY A O 1
ATOM 727 N N . ALA A 1 95 ? -5.540 -5.699 8.346 1.00 97.00 95 ALA A N 1
ATOM 728 C CA . ALA A 1 95 ? -6.613 -5.590 7.356 1.00 97.00 95 ALA A CA 1
ATOM 729 C C . ALA A 1 95 ? -6.964 -6.971 6.776 1.00 97.00 95 ALA A C 1
ATOM 731 O O . ALA A 1 95 ? -6.094 -7.693 6.292 1.00 97.00 95 ALA A O 1
ATOM 732 N N . ALA A 1 96 ? -8.253 -7.317 6.765 1.00 97.19 96 ALA A N 1
ATOM 733 C CA . ALA A 1 96 ? -8.732 -8.595 6.234 1.00 97.19 96 ALA A CA 1
ATOM 734 C C . ALA A 1 96 ? -8.663 -8.655 4.702 1.00 97.19 96 ALA A C 1
ATOM 736 O O . ALA A 1 96 ? -8.409 -9.709 4.121 1.00 97.19 96 ALA A O 1
ATOM 737 N N . LYS A 1 97 ? -8.883 -7.520 4.028 1.00 96.50 97 LYS A N 1
ATOM 738 C CA . LYS A 1 97 ? -8.805 -7.420 2.567 1.00 96.50 97 LYS A CA 1
ATOM 739 C C . LYS A 1 97 ? -8.297 -6.050 2.157 1.00 96.50 97 LYS A C 1
ATOM 741 O O . LYS A 1 97 ? -8.706 -5.045 2.730 1.00 96.50 97 LYS A O 1
ATOM 746 N N . VAL A 1 98 ? -7.474 -6.007 1.114 1.00 96.38 98 VAL A N 1
ATOM 747 C CA . VAL A 1 98 ? -7.074 -4.761 0.454 1.00 96.38 98 VAL A CA 1
ATOM 748 C C . VAL A 1 98 ? -7.456 -4.854 -1.018 1.00 96.38 98 VAL A C 1
ATOM 750 O O . VAL A 1 98 ? -7.163 -5.852 -1.671 1.00 96.38 98 VAL A O 1
ATOM 753 N N . THR A 1 99 ? -8.168 -3.848 -1.518 1.00 94.88 99 THR A N 1
ATOM 754 C CA . THR A 1 99 ? -8.555 -3.715 -2.927 1.00 94.88 99 THR A CA 1
ATOM 755 C C . THR A 1 99 ? -7.939 -2.439 -3.473 1.00 94.88 99 THR A C 1
ATOM 757 O O . THR A 1 99 ? -8.207 -1.358 -2.955 1.00 94.88 99 THR A O 1
ATOM 760 N N . CYS A 1 100 ? -7.118 -2.560 -4.507 1.00 93.56 100 CYS A N 1
ATOM 761 C CA . CYS A 1 100 ? -6.445 -1.429 -5.130 1.00 93.56 100 CYS A CA 1
ATOM 762 C C . CYS A 1 100 ? -7.115 -1.084 -6.460 1.00 93.56 100 CYS A C 1
ATOM 764 O O . CYS A 1 100 ? -7.348 -1.966 -7.284 1.00 93.56 100 CYS A O 1
ATOM 766 N N . ILE A 1 101 ? -7.419 0.196 -6.661 1.00 92.81 101 ILE A N 1
ATOM 767 C CA . ILE A 1 101 ? -8.082 0.724 -7.852 1.00 92.81 101 ILE A CA 1
ATOM 768 C C . ILE A 1 101 ? -7.212 1.846 -8.407 1.00 92.81 101 ILE A C 1
ATOM 770 O O . ILE A 1 101 ? -7.069 2.886 -7.772 1.00 92.81 101 ILE A O 1
ATOM 774 N N . ALA A 1 102 ? -6.639 1.651 -9.591 1.00 91.06 102 ALA A N 1
ATOM 775 C CA . ALA A 1 102 ? -6.019 2.741 -10.338 1.00 91.06 102 ALA A CA 1
ATOM 776 C C . ALA A 1 102 ? -7.019 3.279 -11.365 1.00 91.06 102 ALA A C 1
ATOM 778 O O . ALA A 1 102 ? -7.651 2.490 -12.068 1.00 91.06 102 ALA A O 1
ATOM 779 N N . LEU A 1 103 ? -7.157 4.605 -11.460 1.00 89.75 103 LEU A N 1
ATOM 780 C CA . LEU A 1 103 ? -7.995 5.235 -12.488 1.00 89.75 103 LEU A CA 1
ATOM 781 C C . LEU A 1 103 ? -7.329 5.213 -13.869 1.00 89.75 103 LEU A C 1
ATOM 783 O O . LEU A 1 103 ? -8.013 5.175 -14.888 1.00 89.75 103 LEU A O 1
ATOM 787 N N . GLY A 1 104 ? -5.998 5.205 -13.899 1.00 85.81 104 GLY A N 1
ATOM 788 C CA . GLY A 1 104 ? -5.202 5.080 -15.109 1.00 85.81 104 GLY A CA 1
ATOM 789 C C . GLY A 1 104 ? -3.979 4.191 -14.916 1.00 85.81 104 GLY A C 1
ATOM 790 O O . GLY A 1 104 ? -3.578 3.853 -13.800 1.00 85.81 104 GLY A O 1
ATOM 791 N N . LYS A 1 105 ? -3.349 3.828 -16.031 1.00 86.12 105 LYS A N 1
ATOM 792 C CA . LYS A 1 105 ? -2.070 3.120 -16.040 1.00 86.12 105 LYS A CA 1
ATOM 793 C C . LYS A 1 105 ? -1.108 3.810 -16.993 1.00 86.12 105 LYS A C 1
ATOM 795 O O . LYS A 1 105 ? -1.469 4.078 -18.135 1.00 86.12 105 LYS A O 1
ATOM 800 N N . PHE A 1 106 ? 0.113 4.065 -16.538 1.00 80.62 106 PHE A N 1
ATOM 801 C CA . PHE A 1 106 ? 1.184 4.564 -17.389 1.00 80.62 106 PHE A CA 1
ATOM 802 C C . PHE A 1 106 ? 1.998 3.403 -17.968 1.00 80.62 106 PHE A C 1
ATOM 804 O O . PHE A 1 106 ? 2.488 2.538 -17.242 1.00 80.62 106 PHE A O 1
ATOM 811 N N . GLY A 1 107 ? 2.170 3.402 -19.290 1.00 79.19 107 GLY A N 1
ATOM 812 C CA . GLY A 1 107 ? 2.881 2.348 -20.011 1.00 79.19 107 GLY A CA 1
ATOM 813 C C . GLY A 1 107 ? 2.124 1.017 -20.056 1.00 79.19 107 GLY A C 1
ATOM 814 O O . GLY A 1 107 ? 0.955 0.916 -19.690 1.00 79.19 107 GLY A O 1
ATOM 815 N N . ASN A 1 108 ? 2.804 -0.039 -20.511 1.00 75.00 108 ASN A N 1
ATOM 816 C CA . ASN A 1 108 ? 2.179 -1.330 -20.839 1.00 75.00 108 ASN A CA 1
ATOM 817 C C . ASN A 1 108 ? 2.400 -2.428 -19.792 1.00 75.00 108 ASN A C 1
ATOM 819 O O . ASN A 1 108 ? 2.044 -3.576 -20.026 1.00 75.00 108 ASN A O 1
ATOM 823 N N . LYS A 1 109 ? 2.941 -2.088 -18.622 1.00 75.31 109 LYS A N 1
ATOM 824 C CA . LYS A 1 109 ? 3.256 -3.056 -17.566 1.00 75.31 109 LYS A CA 1
ATOM 825 C C . LYS A 1 109 ? 2.422 -2.768 -16.327 1.00 75.31 109 LYS A C 1
ATOM 827 O O . LYS A 1 109 ? 2.084 -1.626 -16.082 1.00 75.31 109 LYS A O 1
ATOM 832 N N . VAL A 1 110 ? 2.065 -3.814 -15.600 1.00 82.06 110 VAL A N 1
ATOM 833 C CA . VAL A 1 110 ? 1.612 -3.793 -14.207 1.00 82.06 110 VAL A CA 1
ATOM 834 C C . VAL A 1 110 ? 2.064 -5.137 -13.644 1.00 82.06 110 VAL A C 1
ATOM 836 O O . VAL A 1 110 ? 2.026 -6.143 -14.356 1.00 82.06 110 VAL A O 1
ATOM 839 N N . GLY A 1 111 ? 2.585 -5.145 -12.424 1.00 84.75 111 GLY A N 1
ATOM 840 C CA . GLY A 1 111 ? 3.069 -6.330 -11.727 1.00 84.75 111 GLY A CA 1
ATOM 841 C C . GLY A 1 111 ? 2.182 -6.677 -10.540 1.00 84.75 111 GLY A C 1
ATOM 842 O O . GLY A 1 111 ? 1.542 -5.801 -9.954 1.00 84.75 111 GLY A O 1
ATOM 843 N N . TYR A 1 112 ? 2.160 -7.960 -10.191 1.00 87.00 112 TYR A N 1
ATOM 844 C CA . TYR A 1 112 ? 1.669 -8.415 -8.901 1.00 87.00 112 TYR A CA 1
ATOM 845 C C . TYR A 1 112 ? 2.868 -8.621 -7.974 1.00 87.00 112 TYR A C 1
ATOM 847 O O . TYR A 1 112 ? 3.876 -9.210 -8.373 1.00 87.00 112 TYR A 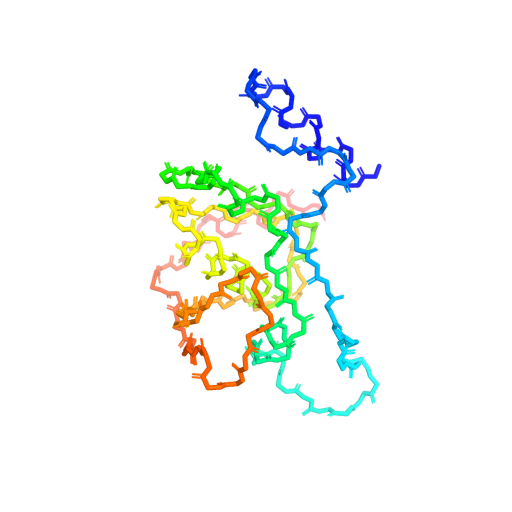O 1
ATOM 855 N N . TYR A 1 113 ? 2.761 -8.098 -6.757 1.00 92.25 113 TYR A N 1
ATOM 856 C CA . TYR A 1 113 ? 3.832 -8.115 -5.768 1.00 92.25 113 TYR A CA 1
ATOM 857 C C . TYR A 1 113 ? 3.345 -8.841 -4.525 1.00 92.25 113 TYR A C 1
ATOM 859 O O . TYR A 1 113 ? 2.368 -8.423 -3.898 1.00 92.25 113 TYR A O 1
ATOM 867 N N . GLU A 1 114 ? 4.044 -9.907 -4.164 1.00 93.19 114 GLU A N 1
ATOM 868 C CA . GLU A 1 114 ? 3.874 -10.585 -2.890 1.00 93.19 114 GLU A CA 1
ATOM 869 C C . GLU A 1 114 ? 4.905 -10.024 -1.929 1.00 93.19 114 GLU A C 1
ATOM 871 O O . GLU A 1 114 ? 6.102 -10.264 -2.063 1.00 93.19 114 GLU A O 1
ATOM 876 N N . ILE A 1 115 ? 4.427 -9.208 -0.996 1.00 96.88 115 ILE A N 1
ATOM 877 C CA . ILE A 1 115 ? 5.269 -8.542 -0.011 1.00 96.88 115 ILE A CA 1
ATOM 878 C C . ILE A 1 115 ? 4.727 -8.886 1.372 1.00 96.88 115 ILE A C 1
ATOM 880 O O . ILE A 1 115 ? 3.538 -8.687 1.645 1.00 96.88 115 ILE A O 1
ATOM 884 N N . ALA A 1 116 ? 5.605 -9.374 2.240 1.00 97.44 116 ALA A N 1
ATOM 885 C CA . ALA A 1 116 ? 5.331 -9.634 3.645 1.00 97.44 116 ALA A CA 1
ATOM 886 C C . ALA A 1 116 ? 6.141 -8.653 4.500 1.00 97.44 116 ALA A C 1
ATOM 888 O O . ALA A 1 116 ? 7.366 -8.639 4.432 1.00 97.44 116 ALA A O 1
ATOM 889 N N . ILE A 1 117 ? 5.461 -7.818 5.292 1.00 97.88 117 ILE A N 1
ATOM 890 C CA . ILE A 1 117 ? 6.111 -6.979 6.308 1.00 97.88 117 ILE A CA 1
ATOM 891 C C . ILE A 1 117 ? 6.179 -7.802 7.596 1.00 97.88 117 ILE A C 1
ATOM 893 O O . ILE A 1 117 ? 5.145 -8.105 8.189 1.00 97.88 117 ILE A O 1
ATOM 897 N N . ASN A 1 118 ? 7.393 -8.157 8.011 1.00 96.56 118 ASN A N 1
ATOM 898 C CA . ASN A 1 118 ? 7.666 -9.051 9.142 1.00 96.56 118 ASN A CA 1
ATOM 899 C C . ASN A 1 118 ? 8.030 -8.284 10.429 1.00 96.56 118 ASN A C 1
ATOM 901 O O . ASN A 1 118 ? 8.334 -8.884 11.458 1.00 96.56 118 ASN A O 1
ATOM 905 N N . SER A 1 119 ? 8.010 -6.952 10.377 1.00 95.81 119 SER A N 1
ATOM 906 C CA . SER A 1 119 ? 8.230 -6.049 11.508 1.00 95.81 119 SER A CA 1
ATOM 907 C C . SER A 1 119 ? 6.982 -5.202 11.798 1.00 95.81 119 SER A C 1
ATOM 909 O O . SER A 1 119 ? 5.935 -5.377 11.176 1.00 95.81 119 SER A O 1
ATOM 911 N N . ASN A 1 120 ? 7.061 -4.281 12.766 1.00 95.19 120 ASN A N 1
ATOM 912 C CA . ASN A 1 120 ? 5.950 -3.378 13.069 1.00 95.19 120 ASN A CA 1
ATOM 913 C C . ASN A 1 120 ? 5.691 -2.418 11.883 1.00 95.19 120 ASN A C 1
ATOM 915 O O . ASN A 1 120 ? 6.516 -1.534 11.649 1.00 95.19 120 ASN A O 1
ATOM 919 N N . PRO A 1 121 ? 4.529 -2.495 11.199 1.00 96.00 121 PRO A N 1
ATOM 920 C CA . PRO A 1 121 ? 4.245 -1.675 10.020 1.00 96.00 121 PRO A CA 1
ATOM 921 C C . PRO A 1 121 ? 4.057 -0.184 10.341 1.00 96.00 121 PRO A C 1
ATOM 923 O O . PRO A 1 121 ? 4.044 0.643 9.432 1.00 96.00 121 PRO A O 1
ATOM 926 N N . SER A 1 122 ? 3.885 0.181 11.615 1.00 95.81 122 SER A N 1
ATOM 927 C CA . SER A 1 122 ? 3.719 1.578 12.050 1.00 95.81 122 SER A CA 1
ATOM 928 C C . SER A 1 122 ? 5.018 2.232 12.514 1.00 95.81 122 SER A C 1
ATOM 930 O O . SER A 1 122 ? 5.015 3.408 12.875 1.00 95.81 122 SER A O 1
ATOM 932 N N . ALA A 1 123 ? 6.120 1.486 12.499 1.00 95.88 123 A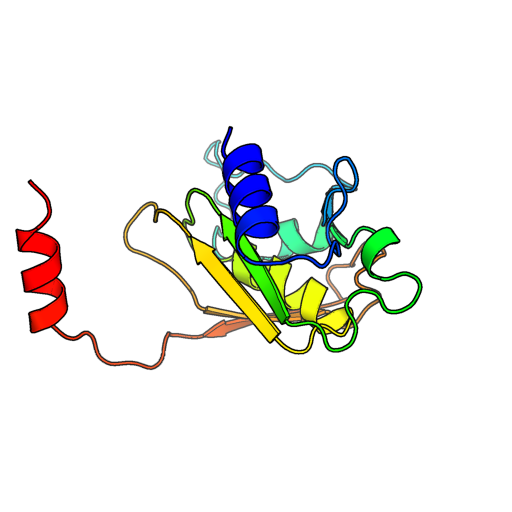LA A N 1
ATOM 933 C CA . ALA A 1 123 ? 7.469 1.977 12.738 1.00 95.88 123 ALA A CA 1
ATOM 934 C C . ALA A 1 123 ? 8.286 1.912 11.432 1.00 95.88 123 ALA A C 1
ATOM 936 O O . ALA A 1 123 ? 7.874 1.225 10.495 1.00 95.88 123 ALA A O 1
ATOM 937 N N . PRO A 1 124 ? 9.434 2.609 11.346 1.00 96.50 124 PRO A N 1
ATOM 938 C CA . PRO A 1 124 ? 10.354 2.450 10.223 1.00 96.50 124 PRO A CA 1
ATOM 939 C C . PRO A 1 124 ? 10.729 0.980 9.994 1.00 96.50 124 PRO A C 1
ATOM 941 O O . PRO A 1 124 ? 11.189 0.296 10.912 1.00 96.50 124 PRO A O 1
ATOM 944 N N . VAL A 1 125 ? 10.541 0.499 8.764 1.00 96.81 125 VAL A N 1
ATOM 945 C CA . VAL A 1 125 ? 10.842 -0.883 8.371 1.00 96.81 125 VAL A CA 1
ATOM 946 C C . VAL A 1 125 ? 12.259 -0.946 7.802 1.00 96.81 125 VAL A C 1
ATOM 948 O O . VAL A 1 125 ? 12.569 -0.295 6.807 1.00 96.81 125 VAL A O 1
ATOM 951 N N . ALA A 1 126 ? 13.138 -1.731 8.428 1.00 94.94 126 ALA A N 1
ATOM 952 C CA . ALA A 1 126 ? 14.481 -1.988 7.907 1.00 94.94 126 ALA A CA 1
ATOM 953 C C . ALA A 1 126 ? 14.447 -2.930 6.689 1.00 94.94 126 ALA A C 1
ATOM 955 O O . ALA A 1 126 ? 13.484 -3.672 6.504 1.00 94.94 126 ALA A O 1
ATOM 956 N N . ALA A 1 127 ? 15.528 -2.971 5.903 1.00 92.50 127 ALA A N 1
ATOM 957 C CA . ALA A 1 127 ? 15.648 -3.860 4.738 1.00 92.50 127 ALA A CA 1
ATOM 958 C C . ALA A 1 127 ? 15.501 -5.358 5.078 1.00 92.50 127 ALA A C 1
ATOM 960 O O . ALA A 1 127 ? 15.066 -6.143 4.249 1.00 92.50 127 ALA A O 1
ATOM 961 N N . THR A 1 128 ? 15.825 -5.750 6.311 1.00 94.38 128 THR A N 1
ATOM 962 C CA . THR A 1 128 ? 15.642 -7.117 6.828 1.00 94.38 128 THR A CA 1
ATOM 963 C C . THR A 1 128 ? 14.248 -7.367 7.413 1.00 94.38 128 THR A C 1
ATOM 965 O O . THR A 1 128 ? 13.947 -8.474 7.845 1.00 94.38 128 THR A O 1
ATOM 968 N N . GLY A 1 129 ? 13.398 -6.338 7.476 1.00 95.44 129 GLY A N 1
ATOM 969 C CA . GLY A 1 129 ? 12.068 -6.380 8.083 1.00 95.44 129 GLY A CA 1
ATOM 970 C C . GLY A 1 129 ? 10.947 -6.768 7.122 1.00 95.44 129 GLY A C 1
ATOM 971 O O . GLY A 1 129 ? 9.779 -6.660 7.495 1.00 95.44 129 GLY A O 1
ATOM 972 N N . PHE A 1 130 ? 11.269 -7.174 5.895 1.00 97.31 130 PHE A N 1
ATOM 973 C CA . PHE A 1 130 ? 10.286 -7.597 4.908 1.00 97.31 130 PHE A CA 1
ATOM 974 C C . PHE A 1 130 ? 10.864 -8.606 3.918 1.00 97.31 130 PHE A C 1
ATOM 976 O O . PHE A 1 130 ? 12.073 -8.700 3.727 1.00 97.31 130 PHE A O 1
ATOM 983 N N . GLU A 1 131 ? 9.963 -9.312 3.250 1.00 96.88 131 GLU A N 1
ATOM 984 C CA . GLU A 1 131 ? 10.248 -10.133 2.080 1.00 96.88 131 GLU A CA 1
ATOM 985 C C . GLU A 1 131 ? 9.413 -9.617 0.913 1.00 96.88 131 GLU A C 1
ATOM 987 O O . GLU A 1 131 ? 8.268 -9.199 1.099 1.00 96.88 131 GLU A O 1
ATOM 992 N N . ALA A 1 132 ? 9.982 -9.620 -0.289 1.00 94.75 132 ALA A N 1
ATOM 993 C CA . ALA A 1 132 ? 9.297 -9.174 -1.489 1.00 94.75 132 ALA A CA 1
ATOM 994 C C . ALA A 1 132 ? 9.633 -10.087 -2.664 1.00 94.75 132 ALA A C 1
ATOM 996 O O . ALA A 1 132 ? 10.798 -10.357 -2.949 1.00 94.75 132 ALA A O 1
ATOM 997 N N . SER A 1 133 ? 8.603 -10.516 -3.380 1.00 92.00 133 SER A N 1
ATOM 998 C CA . SER A 1 133 ? 8.741 -11.201 -4.655 1.00 92.00 133 SER A CA 1
ATOM 999 C C . SER A 1 133 ? 7.733 -10.657 -5.661 1.00 92.00 133 SER A C 1
ATOM 1001 O O . SER A 1 133 ? 6.674 -10.120 -5.316 1.00 92.00 133 SER A O 1
ATOM 1003 N N . ARG A 1 134 ? 8.085 -10.767 -6.940 1.00 86.25 134 ARG A N 1
ATOM 1004 C CA . ARG A 1 134 ? 7.190 -10.445 -8.046 1.00 86.25 134 ARG A CA 1
ATOM 1005 C C . ARG A 1 134 ? 6.627 -11.742 -8.596 1.00 86.25 134 ARG A C 1
ATOM 1007 O O . ARG A 1 134 ? 7.382 -12.659 -8.911 1.00 86.25 134 ARG A O 1
ATOM 1014 N N . VAL A 1 135 ? 5.318 -11.771 -8.803 1.00 79.69 135 VAL A N 1
ATOM 1015 C CA . VAL A 1 135 ? 4.643 -12.901 -9.440 1.00 79.69 135 VAL A CA 1
ATOM 1016 C C . VAL A 1 135 ? 4.005 -12.427 -10.739 1.00 79.69 135 VAL A C 1
ATOM 1018 O O . VAL A 1 135 ? 3.560 -11.282 -10.873 1.00 79.69 135 VAL A O 1
ATOM 1021 N N . GLY A 1 136 ? 3.994 -13.303 -11.740 1.00 70.50 136 GLY A N 1
ATOM 1022 C CA . GLY A 1 136 ? 3.187 -13.085 -12.932 1.00 70.50 136 GLY A CA 1
ATOM 1023 C C . GLY A 1 136 ? 1.704 -13.086 -12.568 1.00 70.50 136 GLY A C 1
ATOM 1024 O O . GLY A 1 136 ? 1.276 -13.831 -11.689 1.00 70.50 136 GLY A O 1
ATOM 1025 N N . PHE A 1 137 ? 0.903 -12.275 -13.259 1.00 66.75 137 PHE A N 1
ATOM 1026 C CA . PHE A 1 137 ? -0.543 -12.450 -13.186 1.00 66.75 137 PHE A CA 1
ATOM 1027 C C . PHE A 1 137 ? -0.897 -13.806 -13.792 1.00 66.75 137 PHE A C 1
ATOM 1029 O O . PHE A 1 137 ? -0.596 -14.063 -14.958 1.00 66.75 137 PHE A O 1
ATOM 1036 N N . SER A 1 138 ? -1.534 -14.668 -13.006 1.00 62.69 138 SER A N 1
ATOM 1037 C CA . SER A 1 138 ? -2.193 -15.851 -13.538 1.00 62.69 138 SER A CA 1
ATOM 1038 C C . SER A 1 138 ? -3.504 -15.416 -14.196 1.00 62.69 138 SER A C 1
ATOM 1040 O O . SER A 1 138 ? -4.335 -14.740 -13.590 1.00 62.69 138 SER A O 1
ATOM 1042 N N . GLY A 1 139 ? -3.680 -15.740 -15.474 1.00 66.38 139 GLY A N 1
ATOM 1043 C CA . GLY A 1 139 ? -4.889 -15.385 -16.209 1.00 66.38 139 GLY A CA 1
ATOM 1044 C C . GLY A 1 139 ? -4.724 -15.497 -17.718 1.00 66.38 139 GLY A C 1
ATOM 1045 O O . GLY A 1 139 ? -3.612 -15.600 -18.232 1.00 66.38 139 GLY A O 1
ATOM 1046 N N . ALA A 1 140 ? -5.851 -15.471 -18.424 1.00 65.25 140 ALA A N 1
ATOM 1047 C CA . ALA A 1 140 ? -5.896 -15.415 -19.877 1.00 65.25 140 ALA A CA 1
ATOM 1048 C C . ALA A 1 140 ? -6.340 -14.019 -20.325 1.00 65.25 140 ALA A C 1
ATOM 1050 O O . ALA A 1 140 ? -7.321 -13.475 -19.814 1.00 65.25 140 ALA A O 1
ATOM 1051 N N . THR A 1 141 ? -5.643 -13.447 -21.305 1.00 73.00 141 THR A N 1
ATOM 1052 C CA . THR A 1 141 ? -6.110 -12.238 -21.988 1.00 73.00 141 THR A CA 1
ATOM 1053 C C . THR A 1 141 ? -7.330 -12.595 -22.832 1.00 73.00 141 THR A C 1
ATOM 1055 O O . THR A 1 141 ? -7.230 -13.395 -23.761 1.00 73.00 141 THR A O 1
ATOM 1058 N N . ASN A 1 142 ? -8.485 -11.994 -22.541 1.00 79.75 142 ASN A N 1
ATOM 1059 C CA . ASN A 1 142 ? -9.658 -12.124 -23.400 1.00 79.75 142 ASN A CA 1
ATOM 1060 C C . ASN A 1 142 ? -9.524 -11.163 -24.590 1.00 79.75 142 ASN A C 1
ATOM 1062 O O . ASN A 1 142 ? -9.817 -9.973 -24.473 1.00 79.75 142 ASN A O 1
ATOM 1066 N N . GLY A 1 143 ? -9.075 -11.686 -25.735 1.00 83.19 143 GLY A N 1
ATOM 1067 C CA . GLY A 1 143 ? -8.860 -10.893 -26.949 1.00 83.19 143 GLY A CA 1
ATOM 1068 C C . GLY A 1 143 ? -10.110 -10.148 -27.427 1.00 83.19 143 GLY A C 1
ATOM 1069 O O . GLY A 1 143 ? -10.001 -9.008 -27.873 1.00 83.19 143 GLY A O 1
ATOM 1070 N N . THR A 1 144 ? -11.298 -10.737 -27.262 1.00 86.12 144 THR A N 1
ATOM 1071 C CA . THR A 1 144 ? -12.573 -10.109 -27.637 1.00 86.12 144 THR A CA 1
ATOM 1072 C C . THR A 1 144 ? -12.869 -8.892 -26.769 1.00 86.12 144 THR A C 1
ATOM 1074 O O . THR A 1 144 ? -13.129 -7.813 -27.299 1.00 86.12 144 THR A O 1
ATOM 1077 N N . SER A 1 145 ? -12.774 -9.028 -25.443 1.00 76.69 145 SER A N 1
ATOM 1078 C CA . SER A 1 145 ? -12.972 -7.901 -24.522 1.00 76.69 145 SER A CA 1
ATOM 1079 C C . SER A 1 145 ? -11.939 -6.797 -24.752 1.00 76.69 145 SER A C 1
ATOM 1081 O O . SER A 1 145 ? -12.285 -5.619 -24.705 1.00 76.69 145 SER A O 1
ATOM 1083 N N . GLN A 1 146 ? -10.690 -7.166 -25.056 1.00 80.50 146 GLN A N 1
ATOM 1084 C CA . GLN A 1 146 ? -9.627 -6.211 -25.367 1.00 80.50 146 GLN A CA 1
ATOM 1085 C C . GLN A 1 146 ? -9.947 -5.403 -26.634 1.00 80.50 146 GLN A C 1
ATOM 1087 O O . GLN A 1 146 ? -9.852 -4.178 -26.619 1.00 80.50 146 GLN A O 1
ATOM 1092 N N . HIS A 1 147 ? -10.372 -6.072 -27.712 1.00 85.00 147 HIS A N 1
ATOM 1093 C CA . HIS A 1 147 ? -10.773 -5.416 -28.959 1.00 85.00 147 HIS A CA 1
ATOM 1094 C C . HIS A 1 147 ? -11.992 -4.510 -28.778 1.00 85.00 147 HIS A C 1
ATOM 1096 O O . HIS A 1 147 ? -11.993 -3.388 -29.280 1.00 85.00 147 HIS A O 1
ATOM 1102 N N . GLN A 1 148 ? -13.004 -4.966 -28.037 1.00 85.50 148 GLN A N 1
ATOM 1103 C CA . GLN A 1 148 ? -14.191 -4.163 -27.740 1.00 85.50 148 GLN A CA 1
ATOM 1104 C C . GLN A 1 148 ? -13.826 -2.896 -26.965 1.00 85.50 148 GLN A C 1
ATOM 1106 O O . GLN A 1 148 ? -14.239 -1.807 -27.350 1.00 85.50 148 GLN A O 1
ATOM 1111 N N . LEU A 1 149 ? -13.002 -3.010 -25.922 1.00 79.62 149 LEU A N 1
ATOM 1112 C CA . LEU A 1 149 ? -12.533 -1.852 -25.161 1.00 79.62 149 LEU A CA 1
ATOM 1113 C C . LEU A 1 149 ? -11.742 -0.871 -26.029 1.00 79.62 149 LEU A C 1
ATOM 1115 O O . LEU A 1 149 ? -11.981 0.327 -25.940 1.00 79.62 149 LEU A O 1
ATOM 1119 N N . LEU A 1 150 ? -10.851 -1.363 -26.894 1.00 80.75 150 LEU A N 1
ATOM 1120 C CA . LEU A 1 150 ? -10.107 -0.510 -27.824 1.00 80.75 150 LEU A CA 1
ATOM 1121 C C . LEU A 1 150 ? -11.033 0.222 -28.805 1.00 80.75 150 LEU A C 1
ATOM 1123 O O . LEU A 1 150 ? -10.781 1.380 -29.103 1.00 80.75 150 LEU A O 1
ATOM 1127 N N . SER A 1 151 ? -12.123 -0.409 -29.257 1.00 88.44 151 SER A N 1
ATOM 1128 C CA . SER A 1 151 ? -13.096 0.226 -30.161 1.00 88.44 151 SER A CA 1
ATOM 1129 C C . SER A 1 151 ? -13.943 1.330 -29.514 1.00 88.44 151 SER A C 1
ATOM 1131 O O . SER A 1 151 ? -14.579 2.102 -30.223 1.00 88.44 151 SER A O 1
ATOM 1133 N N . LEU A 1 152 ? -13.963 1.402 -28.178 1.00 84.31 152 LEU A N 1
ATOM 1134 C CA . LEU A 1 152 ? -14.672 2.433 -27.412 1.00 84.31 152 LEU A CA 1
ATOM 1135 C C . LEU A 1 152 ? -13.802 3.666 -27.116 1.00 84.31 152 LEU A C 1
ATOM 1137 O O . LEU A 1 152 ? -14.312 4.643 -26.566 1.00 84.31 152 LEU A O 1
ATOM 1141 N N . ILE A 1 153 ? -12.504 3.620 -27.432 1.00 77.88 153 ILE A N 1
ATOM 1142 C CA . ILE A 1 153 ? -11.587 4.751 -27.269 1.00 77.88 153 ILE A CA 1
ATOM 1143 C C . ILE A 1 153 ? -11.546 5.502 -28.615 1.00 77.88 153 ILE A C 1
ATOM 1145 O O . ILE A 1 153 ? -11.164 4.883 -29.608 1.00 77.88 153 ILE A O 1
ATOM 1149 N N . PRO A 1 154 ? -11.983 6.776 -28.669 1.00 58.06 154 PRO A N 1
ATOM 1150 C CA . PRO A 1 154 ? -12.043 7.563 -29.903 1.00 58.06 154 PRO A CA 1
ATOM 1151 C C . PRO A 1 154 ? -10.666 7.905 -30.484 1.00 58.06 154 PRO A C 1
ATOM 1153 O O . PRO A 1 154 ? -9.692 8.016 -29.701 1.00 58.06 154 PRO A O 1
#